Protein AF-A0A6M3U537-F1 (afdb_monomer_lite)

Foldseek 3Di:
DVLVCLLVVLVVFDVAQPCPPQCFPPCNAVVCLTCSSVSNLVSLVVVLVVLLVVLVVLLCCLVPVDDPPADPVNDALLSVLSNVLSVLSNPQSVLVNVLSVVSSCVSPVVDPQPPVVVPHNSVSSVVSSVSNVVSVVSSVVSNVVRVVRVVCCVVVVHDD

InterPro domains:
  IPR000883 Cytochrome c oxidase subunit I [PF00115] (2-158)
  IPR000883 Cytochrome c oxidase subunit I [PR01165] (17-29)
  IPR000883 Cytochrome c oxidase subunit I [PR01165] (48-66)
  IPR000883 Cytochrome c oxidase subunit I [PR01165] (77-96)
  IPR000883 Cytochrome c oxidase subunit I [PR01165] (128-149)
  IPR000883 Cytochrome c oxidase subunit I [PTHR10422] (2-158)
  IPR023616 Cytochrome c oxidase-like, subunit I domain [PS50855] (1-160)
  IPR036927 Cytochrome c oxidase-like, subunit I superfamily [G3DSA:1.20.210.10] (1-160)
  IPR036927 Cytochrome c oxidase-like, subunit I superfamily [SSF81442] (2-159)

Sequence (160 aa):
FFSLFLVYYSFFVGGGAGGSWTFYPPLSVEGQPEMCTDVMILGLHMVGIASILGSINFMVTVQNMRATSVTLDQMSLFVWTTYLTSVLLVLAVPVLAGALLFLLMDRNFNTSFYDSKKGGSPLLYQHLFWFFGHPEVYVIILPAFGIISECVLHLSDKER

Radius of gyration: 19.74 Å; chains: 1; bounding box: 50×24×56 Å

pLDDT: mean 95.31, std 4.28, range [68.62, 98.56]

Secondary structure (DSSP, 8-state):
-HHHHHHHHTTTSTT---STTTT-TTHHHHS--SHHHHHHHHHHHHHHHHHHHHHHHHHHHHHHSS-TT--STTS-HHHHHHHHHHHHHHHHHHHHHHHHHHHHHHHHS---SS-GGGT--HHHHHHHHHHHHHHHHHHHHHHHHHHHHHHHHHHTT---

Structure (mmCIF, N/CA/C/O backbone):
data_AF-A0A6M3U537-F1
#
_entry.id   AF-A0A6M3U537-F1
#
loop_
_atom_site.group_PDB
_atom_site.id
_atom_site.type_symbol
_atom_site.label_atom_id
_atom_site.label_alt_id
_atom_site.label_comp_id
_atom_site.label_asym_id
_atom_site.label_entity_id
_atom_site.label_seq_id
_atom_site.pdbx_PDB_ins_code
_atom_site.Cartn_x
_atom_site.Cartn_y
_atom_site.Cartn_z
_atom_site.occupancy
_atom_site.B_iso_or_equiv
_atom_site.auth_seq_id
_atom_site.auth_comp_id
_atom_site.auth_asym_id
_atom_site.auth_atom_id
_atom_site.pdbx_PDB_model_num
ATOM 1 N N . PHE A 1 1 ? -10.222 10.942 -5.351 1.00 81.25 1 PHE A N 1
ATOM 2 C CA . PHE A 1 1 ? -10.796 11.401 -6.636 1.00 81.25 1 PHE A CA 1
ATOM 3 C C . PHE A 1 1 ? -9.755 11.505 -7.740 1.00 81.25 1 PHE A C 1
ATOM 5 O O . PHE A 1 1 ? -9.925 10.843 -8.750 1.00 81.25 1 PHE A O 1
ATOM 12 N N . PHE A 1 2 ? -8.662 12.253 -7.556 1.00 92.69 2 PHE A N 1
ATOM 13 C CA . PHE A 1 2 ? -7.607 12.339 -8.577 1.00 92.69 2 PHE A CA 1
ATOM 14 C C . PHE A 1 2 ? -6.944 10.984 -8.894 1.00 92.69 2 PHE A C 1
ATOM 16 O O . PHE A 1 2 ? -6.771 10.642 -10.056 1.00 92.69 2 PHE A O 1
ATOM 23 N N . SER A 1 3 ? -6.664 10.167 -7.872 1.00 94.19 3 SER A N 1
ATOM 24 C CA . SER A 1 3 ? -6.151 8.801 -8.053 1.00 94.19 3 SER A CA 1
ATOM 25 C C . SER A 1 3 ? -7.077 7.918 -8.895 1.00 94.19 3 SER A C 1
ATOM 27 O O . SER A 1 3 ? -6.622 7.261 -9.822 1.00 94.19 3 SER A O 1
ATOM 29 N N . LEU A 1 4 ? -8.384 7.952 -8.614 1.00 94.06 4 LEU A N 1
ATOM 30 C CA . LEU A 1 4 ? -9.403 7.235 -9.383 1.00 94.06 4 LEU A CA 1
ATOM 31 C C . LEU A 1 4 ? -9.409 7.671 -10.851 1.00 94.06 4 LEU A C 1
ATOM 33 O O . LEU A 1 4 ? -9.473 6.819 -11.731 1.00 94.06 4 LEU A O 1
ATOM 37 N N . PHE A 1 5 ? -9.314 8.979 -11.109 1.00 95.62 5 PHE A N 1
ATOM 38 C CA . PHE A 1 5 ? -9.208 9.496 -12.470 1.00 95.62 5 PHE A CA 1
ATOM 39 C C . PHE A 1 5 ? -7.979 8.928 -13.184 1.00 95.62 5 PHE A C 1
ATOM 41 O O . PHE A 1 5 ? -8.133 8.409 -14.279 1.00 95.62 5 PHE A O 1
ATOM 48 N N . LEU A 1 6 ? -6.792 8.953 -12.565 1.00 96.06 6 LEU A N 1
ATOM 49 C CA . LEU A 1 6 ? -5.573 8.403 -13.173 1.00 96.06 6 LEU A CA 1
ATOM 50 C C . LEU A 1 6 ? -5.683 6.899 -13.448 1.00 96.06 6 LEU A C 1
ATOM 52 O O . LEU A 1 6 ? -5.413 6.460 -14.563 1.00 96.06 6 LEU A O 1
ATOM 56 N N . VAL A 1 7 ? -6.127 6.115 -12.461 1.00 95.12 7 VAL A N 1
ATOM 57 C CA . VAL A 1 7 ? -6.300 4.662 -12.611 1.00 95.12 7 VAL A CA 1
ATOM 58 C C . VAL A 1 7 ? -7.287 4.353 -13.734 1.00 95.12 7 VAL A C 1
ATOM 60 O O . VAL A 1 7 ? -6.998 3.525 -14.590 1.00 95.12 7 VAL A O 1
ATOM 63 N N . TYR A 1 8 ? -8.424 5.046 -13.786 1.00 94.56 8 TYR A N 1
ATOM 64 C CA . TYR A 1 8 ? -9.417 4.817 -14.832 1.00 94.56 8 TYR A CA 1
ATOM 65 C C . TYR A 1 8 ? -8.928 5.291 -16.205 1.00 94.56 8 TYR A C 1
ATOM 67 O O . TYR A 1 8 ? -9.067 4.580 -17.196 1.00 94.56 8 TYR A O 1
ATOM 75 N N . TYR A 1 9 ? -8.295 6.462 -16.261 1.00 94.81 9 TYR A N 1
ATOM 76 C CA . TYR A 1 9 ? -7.728 7.021 -17.483 1.00 94.81 9 TYR A CA 1
ATOM 77 C C . TYR A 1 9 ? -6.645 6.115 -18.081 1.00 94.81 9 TYR A C 1
ATOM 79 O O . TYR A 1 9 ? -6.552 6.019 -19.301 1.00 94.81 9 TYR A O 1
ATOM 87 N N . SER A 1 10 ? -5.892 5.379 -17.254 1.00 95.12 10 SER A N 1
ATOM 88 C CA . SER A 1 10 ? -4.863 4.438 -17.718 1.00 95.12 10 SER A CA 1
ATOM 89 C C . SER A 1 10 ? -5.381 3.360 -18.683 1.00 95.12 10 SER A C 1
ATOM 91 O O . SER A 1 10 ? -4.619 2.894 -19.526 1.00 95.12 10 SER A O 1
ATOM 93 N N . PHE A 1 11 ? -6.671 3.003 -18.619 1.00 93.19 11 PHE A N 1
ATOM 94 C CA . PHE A 1 11 ? -7.299 2.053 -19.546 1.00 93.19 11 PHE A CA 1
ATOM 95 C C . PHE A 1 11 ? -7.578 2.642 -20.934 1.00 93.19 11 PHE A C 1
ATOM 97 O O . PHE A 1 11 ? -7.776 1.889 -21.882 1.00 93.19 11 PHE A O 1
ATOM 104 N N . PHE A 1 12 ? -7.599 3.970 -21.056 1.00 93.25 12 PHE A N 1
ATOM 105 C CA . PHE A 1 12 ? -7.888 4.691 -22.300 1.00 93.25 12 PHE A CA 1
ATOM 106 C C . PHE A 1 12 ? -6.643 5.343 -22.913 1.00 93.25 12 PHE A C 1
ATOM 108 O O . PHE A 1 12 ? -6.731 5.987 -23.957 1.00 93.25 12 PHE A O 1
ATOM 115 N N . VAL A 1 13 ? -5.484 5.191 -22.270 1.00 93.38 13 VAL A N 1
ATOM 116 C CA . VAL A 1 13 ? -4.183 5.586 -22.814 1.00 93.38 13 VAL A CA 1
ATOM 117 C C . VAL A 1 13 ? -3.553 4.357 -23.460 1.00 93.38 13 VAL A C 1
ATOM 119 O O . VAL A 1 13 ? -3.439 3.324 -22.810 1.00 93.38 13 VAL A O 1
ATOM 122 N N . GLY A 1 14 ? -3.130 4.459 -24.722 1.00 89.25 14 GLY A N 1
ATOM 123 C CA . GLY A 1 14 ? -2.571 3.316 -25.455 1.00 89.25 14 GLY A CA 1
ATOM 124 C C . GLY A 1 14 ? -3.554 2.139 -25.543 1.00 89.25 14 GLY A C 1
ATOM 125 O O . GLY A 1 14 ? -4.753 2.335 -25.726 1.00 89.25 14 GLY A O 1
ATOM 126 N N . GLY A 1 15 ? -3.045 0.922 -25.393 1.00 88.69 15 GLY A N 1
ATOM 127 C CA . GLY A 1 15 ? -3.772 -0.342 -25.309 1.00 88.69 15 GLY A CA 1
ATOM 128 C C . GLY A 1 15 ? -4.225 -0.720 -23.895 1.00 88.69 15 GLY A C 1
ATOM 129 O O . GLY A 1 15 ? -4.739 -1.822 -23.709 1.00 88.69 15 GLY A O 1
ATOM 130 N N . GLY A 1 16 ? -4.061 0.171 -22.909 1.00 89.06 16 GLY A N 1
ATOM 131 C CA . GLY A 1 16 ? -4.424 -0.075 -21.511 1.00 89.06 16 GLY A CA 1
ATOM 132 C C . GLY A 1 16 ? -3.399 -0.919 -20.743 1.00 89.06 16 GLY A C 1
ATOM 133 O O . GLY A 1 16 ? -2.607 -1.658 -21.320 1.00 89.06 16 GLY A O 1
ATOM 134 N N . ALA A 1 17 ? -3.375 -0.787 -19.414 1.00 88.75 17 ALA A N 1
ATOM 135 C CA . ALA A 1 17 ? -2.379 -1.458 -18.577 1.00 88.75 17 ALA A CA 1
ATOM 136 C C . ALA A 1 17 ? -2.626 -2.982 -18.503 1.00 88.75 17 ALA A C 1
ATOM 138 O O . ALA A 1 17 ? -3.539 -3.440 -17.814 1.00 88.75 17 ALA A O 1
ATOM 139 N N . GLY A 1 18 ? -1.799 -3.775 -19.197 1.00 82.56 18 GLY A N 1
ATOM 140 C CA . GLY A 1 18 ? -1.961 -5.235 -19.335 1.00 82.56 18 GLY A CA 1
ATOM 141 C C . GLY A 1 18 ? -1.155 -6.120 -18.367 1.00 82.56 18 GLY A C 1
ATOM 142 O O . GLY A 1 18 ? -1.104 -7.334 -18.552 1.00 82.56 18 GLY A O 1
ATOM 143 N N . GLY A 1 19 ? -0.506 -5.555 -17.344 1.00 81.38 19 GLY A N 1
ATOM 144 C CA . GLY A 1 19 ? 0.440 -6.257 -16.453 1.00 81.38 19 GLY A CA 1
ATOM 145 C C . GLY A 1 19 ? -0.167 -7.113 -15.329 1.00 81.38 19 GLY A C 1
ATOM 146 O O . GLY A 1 19 ? 0.547 -7.457 -14.385 1.00 81.38 19 GLY A O 1
ATOM 147 N N . SER A 1 20 ? -1.465 -7.444 -15.395 1.00 89.12 20 SER A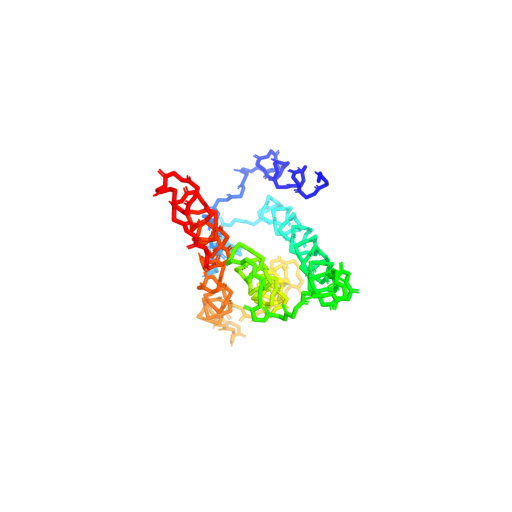 N 1
ATOM 148 C CA . SER A 1 20 ? -2.253 -7.919 -14.240 1.00 89.12 20 SER A CA 1
ATOM 149 C C . SER A 1 20 ? -2.197 -6.921 -13.066 1.00 89.12 20 SER A C 1
ATOM 151 O O . SER A 1 20 ? -1.716 -5.801 -13.210 1.00 89.12 20 SER A O 1
ATOM 153 N N . TRP A 1 21 ? -2.705 -7.299 -11.894 1.00 93.62 21 TRP A N 1
ATOM 154 C CA . TRP A 1 21 ? -2.668 -6.442 -10.703 1.00 93.62 21 TRP A CA 1
ATOM 155 C C . TRP A 1 21 ? -1.273 -6.354 -10.057 1.00 93.62 21 TRP A C 1
ATOM 157 O O . TRP A 1 21 ? -1.033 -5.462 -9.248 1.00 93.62 21 TRP A O 1
ATOM 167 N N . THR A 1 22 ? -0.356 -7.271 -10.396 1.00 95.69 22 THR A N 1
ATOM 168 C CA . THR A 1 22 ? 0.978 -7.341 -9.782 1.00 95.69 22 THR A CA 1
ATOM 169 C C . THR A 1 22 ? 2.056 -6.583 -10.539 1.00 95.69 22 THR A C 1
ATOM 171 O O . THR A 1 22 ? 3.054 -6.243 -9.921 1.00 95.69 22 THR A O 1
ATOM 174 N N . PHE A 1 23 ? 1.905 -6.318 -11.840 1.00 95.50 23 PHE A N 1
ATOM 175 C CA . PHE A 1 23 ? 2.906 -5.631 -12.670 1.00 95.50 23 PHE A CA 1
ATOM 176 C C . PHE A 1 23 ? 4.309 -6.268 -12.648 1.00 95.50 23 PHE A C 1
ATOM 178 O O . PHE A 1 23 ? 5.324 -5.585 -12.515 1.00 95.50 23 PHE A O 1
ATOM 185 N N . TYR A 1 24 ? 4.403 -7.592 -12.814 1.00 96.38 24 TYR A N 1
ATOM 186 C CA . TYR A 1 24 ? 5.711 -8.255 -12.824 1.00 96.38 24 TYR A CA 1
ATOM 187 C C . TYR A 1 24 ? 6.607 -7.797 -13.999 1.00 96.38 24 TYR A C 1
ATOM 189 O O . TYR A 1 24 ? 6.155 -7.800 -15.153 1.00 96.38 24 TYR A O 1
ATOM 197 N N . PRO A 1 25 ? 7.887 -7.450 -13.757 1.00 94.94 25 PRO A N 1
ATOM 198 C CA . PRO A 1 25 ? 8.915 -7.405 -14.795 1.00 94.94 25 PRO A CA 1
ATOM 199 C C . PRO A 1 25 ? 9.337 -8.836 -15.207 1.00 94.94 25 PRO A C 1
ATOM 201 O O . PRO A 1 25 ? 9.235 -9.761 -14.399 1.00 94.94 25 PRO A O 1
ATOM 204 N N . PRO A 1 26 ? 9.803 -9.056 -16.453 1.00 93.69 26 PRO A N 1
ATOM 205 C CA . PRO A 1 26 ? 10.053 -8.050 -17.488 1.00 93.69 26 PRO A CA 1
ATOM 206 C C . PRO A 1 26 ? 8.798 -7.623 -18.264 1.00 93.69 26 PRO A C 1
ATOM 208 O O . PRO A 1 26 ? 8.858 -6.638 -18.991 1.00 93.69 26 PRO A O 1
ATOM 211 N N . LEU A 1 27 ? 7.654 -8.306 -18.102 1.00 94.25 27 LEU A N 1
ATOM 212 C CA . LEU A 1 27 ? 6.428 -8.019 -18.866 1.00 94.25 27 LEU A CA 1
ATOM 213 C C . LEU A 1 27 ? 5.984 -6.558 -18.721 1.00 94.25 27 LEU A C 1
ATOM 215 O O . LEU A 1 27 ? 5.643 -5.914 -19.707 1.00 94.25 27 LEU A O 1
ATOM 219 N N . SER A 1 28 ? 6.052 -6.020 -17.506 1.00 93.44 28 SER A N 1
ATOM 220 C CA . SER A 1 28 ? 5.647 -4.638 -17.215 1.00 93.44 28 SER A CA 1
ATOM 221 C C . SER A 1 28 ? 6.690 -3.592 -17.616 1.00 93.44 28 SER A C 1
ATOM 223 O O . SER A 1 28 ? 6.456 -2.408 -17.407 1.00 93.44 28 SER A O 1
ATOM 225 N N . VAL A 1 29 ? 7.827 -4.001 -18.190 1.00 91.94 29 VAL A N 1
ATOM 226 C CA . VAL A 1 29 ? 8.851 -3.108 -18.759 1.00 91.94 29 VAL A CA 1
ATOM 227 C C . VAL A 1 29 ? 8.892 -3.269 -20.278 1.00 91.94 29 VAL A C 1
ATOM 229 O O . VAL A 1 29 ? 8.562 -2.338 -21.002 1.00 91.94 29 VAL A O 1
ATOM 232 N N . GLU A 1 30 ? 9.234 -4.463 -20.765 1.00 90.50 30 GLU A N 1
ATOM 233 C CA . GLU A 1 30 ? 9.427 -4.739 -22.196 1.00 90.50 30 GLU A CA 1
ATOM 234 C C . GLU A 1 30 ? 8.108 -5.085 -22.915 1.00 90.50 30 GLU A C 1
ATOM 236 O O . GLU A 1 30 ? 7.941 -4.776 -24.091 1.00 90.50 30 GLU A O 1
ATOM 241 N N . GLY A 1 31 ? 7.158 -5.724 -22.226 1.00 88.88 31 GLY A N 1
ATOM 242 C CA . GLY A 1 31 ? 5.916 -6.222 -22.835 1.00 88.88 31 GLY A CA 1
ATOM 243 C C . GLY A 1 31 ? 4.749 -5.232 -22.854 1.00 88.88 31 GLY A C 1
ATOM 244 O O . GLY A 1 31 ? 3.724 -5.513 -23.470 1.00 88.88 31 GLY A O 1
ATOM 245 N N . GLN A 1 32 ? 4.886 -4.091 -22.177 1.00 88.50 32 GLN A N 1
ATOM 246 C CA . GLN A 1 32 ? 3.872 -3.036 -22.079 1.00 88.50 32 GLN A CA 1
ATOM 247 C C . GLN A 1 32 ? 4.542 -1.649 -22.168 1.00 88.50 32 GLN A C 1
ATOM 249 O O . GLN A 1 32 ? 4.478 -0.883 -21.208 1.00 88.50 32 GLN A O 1
ATOM 254 N N . PRO A 1 33 ? 5.232 -1.302 -23.271 1.00 85.81 33 PRO A N 1
ATOM 255 C CA . PRO A 1 33 ? 6.072 -0.097 -23.345 1.00 85.81 33 PRO A CA 1
ATOM 256 C C . PRO A 1 33 ? 5.279 1.220 -23.352 1.00 85.81 33 PRO A C 1
ATOM 258 O O . PRO A 1 33 ? 5.852 2.297 -23.240 1.00 85.81 33 PRO A O 1
ATOM 261 N N . GLU A 1 34 ? 3.962 1.154 -23.511 1.00 92.00 34 GLU A N 1
ATOM 262 C CA . GLU A 1 34 ? 3.103 2.325 -23.622 1.00 92.00 34 GLU A CA 1
ATOM 263 C C . GLU A 1 34 ? 2.865 3.013 -22.271 1.00 92.00 34 GLU A C 1
ATOM 265 O O . GLU A 1 34 ? 2.933 2.390 -21.209 1.00 92.00 34 GLU A O 1
ATOM 270 N N . MET A 1 35 ? 2.483 4.295 -22.325 1.00 94.81 35 MET A N 1
ATOM 271 C CA . MET A 1 35 ? 2.233 5.134 -21.143 1.00 94.81 35 MET A CA 1
ATOM 272 C C . MET A 1 35 ? 1.086 4.652 -20.244 1.00 94.81 35 MET A C 1
ATOM 274 O O . MET A 1 35 ? 0.931 5.159 -19.134 1.00 94.81 35 MET A O 1
ATOM 278 N N . CYS A 1 36 ? 0.275 3.685 -20.682 1.00 95.25 36 CYS A N 1
ATOM 279 C CA . CYS A 1 36 ? -0.825 3.130 -19.894 1.00 95.25 36 CYS A CA 1
ATOM 280 C C . CYS A 1 36 ? -0.361 2.650 -18.510 1.00 95.25 36 CYS A C 1
ATOM 282 O O . CYS A 1 36 ? -0.960 2.987 -17.488 1.00 95.25 36 CYS A O 1
ATOM 284 N N . THR A 1 37 ? 0.760 1.928 -18.465 1.00 95.62 37 THR A N 1
ATOM 285 C CA . THR A 1 37 ? 1.320 1.380 -17.226 1.00 95.62 37 THR A CA 1
ATOM 286 C C . THR A 1 37 ? 1.910 2.489 -16.355 1.00 95.62 37 THR A C 1
ATOM 288 O O . THR A 1 37 ? 1.746 2.458 -15.138 1.00 95.62 37 THR A O 1
ATOM 291 N N . ASP A 1 38 ? 2.510 3.520 -16.955 1.00 96.50 38 ASP A N 1
ATOM 292 C CA . ASP A 1 38 ? 3.050 4.669 -16.217 1.00 96.50 38 ASP A CA 1
ATOM 293 C C . ASP A 1 38 ? 1.933 5.472 -15.535 1.00 96.50 38 ASP A C 1
ATOM 295 O O . ASP A 1 38 ? 2.022 5.791 -14.349 1.00 96.50 38 ASP A O 1
ATOM 299 N N . VAL A 1 39 ? 0.832 5.733 -16.250 1.00 96.62 39 VAL A N 1
ATOM 300 C CA . VAL A 1 39 ? -0.350 6.420 -15.702 1.00 96.62 39 VAL A CA 1
ATOM 301 C C . VAL A 1 39 ? -0.986 5.604 -14.571 1.00 96.62 39 VAL A C 1
ATOM 303 O O . VAL A 1 39 ? -1.340 6.170 -13.534 1.00 96.62 39 VAL A O 1
ATOM 306 N N . MET A 1 40 ? -1.087 4.280 -14.733 1.00 96.81 40 MET A N 1
ATOM 307 C CA . MET A 1 40 ? -1.572 3.375 -13.686 1.00 96.81 40 MET A CA 1
ATOM 308 C C . MET A 1 40 ? -0.685 3.443 -12.434 1.00 96.81 40 MET A C 1
ATOM 310 O O . MET A 1 40 ? -1.194 3.642 -11.330 1.00 96.81 40 MET A O 1
ATOM 314 N N . ILE A 1 41 ? 0.638 3.349 -12.601 1.00 97.06 41 ILE A N 1
ATOM 315 C CA . ILE A 1 41 ? 1.611 3.435 -11.504 1.00 97.06 41 ILE A CA 1
ATOM 316 C C . ILE A 1 41 ? 1.492 4.773 -10.767 1.00 97.06 41 ILE A C 1
ATOM 318 O O . ILE A 1 41 ? 1.460 4.789 -9.534 1.00 97.06 41 ILE A O 1
ATOM 322 N N . LEU A 1 42 ? 1.386 5.895 -11.483 1.00 97.00 42 LEU A N 1
ATOM 323 C CA . LEU A 1 42 ? 1.183 7.209 -10.864 1.00 97.00 42 LEU A CA 1
ATOM 324 C C . LEU A 1 42 ? -0.148 7.272 -10.102 1.00 97.00 42 LEU A C 1
ATOM 326 O O . LEU A 1 42 ? -0.198 7.792 -8.988 1.00 97.00 42 LEU A O 1
ATOM 330 N N . GLY A 1 43 ? -1.214 6.686 -10.652 1.00 97.50 43 GLY A N 1
ATOM 331 C CA . GLY A 1 43 ? -2.494 6.538 -9.962 1.00 97.50 43 GLY A CA 1
ATOM 332 C C . GLY A 1 43 ? -2.368 5.775 -8.641 1.00 97.50 43 GLY A C 1
ATOM 333 O O . GLY A 1 43 ? -2.860 6.250 -7.614 1.00 97.50 43 GLY A O 1
ATOM 334 N N . LEU A 1 44 ? -1.654 4.645 -8.643 1.00 97.00 44 LEU A N 1
ATOM 335 C CA . LEU A 1 44 ? -1.392 3.835 -7.448 1.00 97.00 44 LEU A CA 1
ATOM 336 C C . LEU A 1 44 ? -0.548 4.577 -6.404 1.00 97.00 44 LEU A C 1
ATOM 338 O O . LEU A 1 44 ? -0.852 4.487 -5.216 1.00 97.00 44 LEU A O 1
ATOM 342 N N . HIS A 1 45 ? 0.437 5.382 -6.816 1.00 98.00 45 HIS A N 1
ATOM 343 C CA . HIS A 1 45 ? 1.163 6.260 -5.889 1.00 98.00 45 HIS A CA 1
ATOM 344 C C . HIS A 1 45 ? 0.220 7.259 -5.211 1.00 98.00 45 HIS A C 1
ATOM 346 O O . HIS A 1 45 ? 0.282 7.443 -3.994 1.00 98.00 45 HIS A O 1
ATOM 352 N N . MET A 1 46 ? -0.700 7.864 -5.969 1.00 97.81 46 MET A N 1
ATOM 353 C CA . MET A 1 46 ? -1.688 8.787 -5.404 1.00 97.81 46 MET A CA 1
ATOM 354 C C . MET A 1 46 ? -2.661 8.087 -4.442 1.00 97.81 46 MET A C 1
ATOM 356 O O . MET A 1 46 ? -3.054 8.693 -3.443 1.00 97.81 46 MET A O 1
ATOM 360 N N . VAL A 1 47 ? -3.037 6.826 -4.702 1.00 96.81 47 VAL A N 1
ATOM 361 C CA . VAL A 1 47 ? -3.791 6.002 -3.735 1.00 96.81 47 VAL A CA 1
ATOM 362 C C . VAL A 1 47 ? -2.958 5.769 -2.474 1.00 96.81 47 VAL A C 1
ATOM 364 O O . VAL A 1 47 ? -3.444 6.027 -1.377 1.00 96.81 47 VAL A O 1
ATOM 367 N N . GLY A 1 48 ? -1.698 5.355 -2.621 1.00 97.06 48 GLY A N 1
ATOM 368 C CA . GLY A 1 48 ? -0.810 5.063 -1.497 1.00 97.06 48 GLY A CA 1
ATOM 369 C C . GLY A 1 48 ? -0.592 6.265 -0.574 1.00 97.06 48 GLY A C 1
ATOM 370 O O . GLY A 1 48 ? -0.716 6.136 0.644 1.00 97.06 48 GLY A O 1
ATOM 371 N N . ILE A 1 49 ? -0.358 7.455 -1.138 1.00 97.75 49 ILE A N 1
ATOM 372 C CA . ILE A 1 49 ? -0.222 8.698 -0.360 1.00 97.75 49 ILE A CA 1
ATOM 373 C C . ILE A 1 49 ? -1.497 8.973 0.449 1.00 97.75 49 ILE A C 1
ATOM 375 O O . ILE A 1 49 ? -1.419 9.270 1.641 1.00 97.75 49 ILE A O 1
ATOM 379 N N . ALA A 1 50 ? -2.673 8.844 -0.172 1.00 97.25 50 ALA A N 1
ATOM 380 C CA . ALA A 1 50 ? -3.943 9.049 0.518 1.00 97.25 50 ALA A CA 1
ATOM 381 C C . ALA A 1 50 ? -4.147 8.037 1.662 1.00 97.25 50 ALA A C 1
ATOM 383 O O . ALA A 1 50 ? -4.560 8.434 2.753 1.00 97.25 50 ALA A O 1
ATOM 384 N N . SER A 1 51 ? -3.807 6.763 1.446 1.00 97.06 51 SER A N 1
ATOM 385 C CA . SER A 1 51 ? -3.894 5.711 2.466 1.00 97.06 51 SER A CA 1
ATOM 386 C C . SER A 1 51 ? -2.959 5.962 3.650 1.00 97.06 51 SER A C 1
ATOM 388 O O . SER A 1 51 ? -3.377 5.791 4.795 1.00 97.06 51 SER A O 1
ATOM 390 N N . ILE A 1 52 ? -1.726 6.425 3.411 1.00 98.19 52 ILE A N 1
ATOM 391 C CA . ILE A 1 52 ? -0.783 6.782 4.486 1.00 98.19 52 ILE A CA 1
ATOM 392 C C . ILE A 1 52 ? -1.325 7.961 5.304 1.00 98.19 52 ILE A C 1
ATOM 394 O O . ILE A 1 52 ? -1.365 7.883 6.532 1.00 98.19 52 ILE A O 1
ATOM 398 N N . LEU A 1 53 ? -1.790 9.030 4.647 1.00 98.31 53 LEU A N 1
ATOM 399 C CA . LEU A 1 53 ? -2.353 10.197 5.338 1.00 98.31 53 LEU A CA 1
ATOM 400 C C . LEU A 1 53 ? -3.597 9.829 6.159 1.00 98.31 53 LEU A C 1
ATOM 402 O O . LEU A 1 53 ? -3.724 10.251 7.310 1.00 98.31 53 LEU A O 1
ATOM 406 N N . GLY A 1 54 ? -4.487 9.007 5.598 1.00 98.12 54 GLY A N 1
ATOM 407 C CA . GLY A 1 54 ? -5.654 8.488 6.311 1.00 98.12 54 GLY A CA 1
ATOM 408 C C . GLY A 1 54 ? -5.268 7.630 7.516 1.00 98.12 54 GLY A C 1
ATOM 409 O O . GLY A 1 54 ? -5.841 7.787 8.591 1.00 98.12 54 GLY A O 1
ATOM 410 N N . SER A 1 55 ? -4.250 6.783 7.369 1.00 98.38 55 SER A N 1
ATOM 411 C CA . SER A 1 55 ? -3.758 5.917 8.445 1.00 98.38 55 SER A CA 1
ATOM 412 C C . SER A 1 55 ? -3.162 6.715 9.598 1.00 98.38 55 SER A C 1
ATOM 414 O O . SER A 1 55 ? -3.508 6.480 10.753 1.00 98.38 55 SER A O 1
ATOM 416 N N . ILE A 1 56 ? -2.326 7.714 9.301 1.00 98.56 56 ILE A N 1
ATOM 417 C CA . ILE A 1 56 ? -1.777 8.616 10.323 1.00 98.56 56 ILE A CA 1
ATOM 418 C C . ILE A 1 56 ? -2.915 9.348 11.045 1.00 98.56 56 ILE A C 1
ATOM 420 O O . ILE A 1 56 ? -2.906 9.430 12.273 1.00 98.56 56 ILE A O 1
ATOM 424 N N . ASN A 1 57 ? -3.925 9.825 10.309 1.00 98.50 57 ASN A N 1
ATOM 425 C CA . ASN A 1 57 ? -5.092 10.470 10.906 1.00 98.50 57 ASN A CA 1
ATOM 426 C C . ASN A 1 57 ? -5.845 9.526 11.859 1.00 98.50 57 ASN A C 1
ATOM 428 O O . ASN A 1 57 ? -6.124 9.903 12.997 1.00 98.50 57 ASN A O 1
ATOM 432 N N . PHE A 1 58 ? -6.120 8.284 11.451 1.00 98.19 58 PHE A N 1
ATOM 433 C CA . PHE A 1 58 ? -6.771 7.304 12.325 1.00 98.19 58 PHE A CA 1
ATOM 434 C C . PHE A 1 58 ? -5.921 6.961 13.548 1.00 98.19 58 PHE A C 1
ATOM 436 O O . PHE A 1 58 ? -6.457 6.916 14.653 1.00 98.19 58 PHE A O 1
ATOM 443 N N . MET A 1 59 ? -4.606 6.785 13.391 1.00 97.88 59 MET A N 1
AT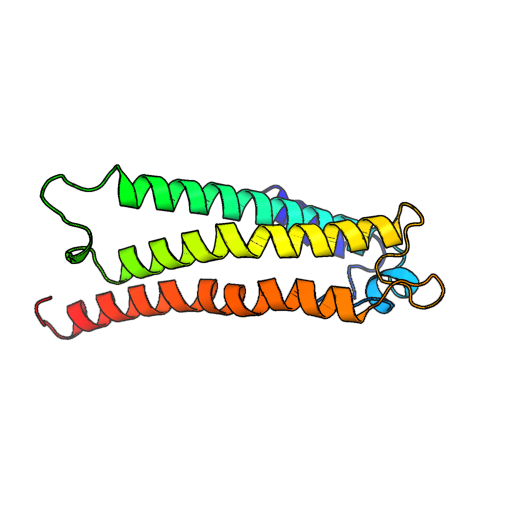OM 444 C CA . MET A 1 59 ? -3.701 6.533 14.517 1.00 97.88 59 MET A CA 1
ATOM 445 C C . MET A 1 59 ? -3.750 7.668 15.542 1.00 97.88 59 MET A C 1
ATOM 447 O O . MET A 1 59 ? -3.964 7.413 16.727 1.00 97.88 59 MET A O 1
ATOM 451 N N . VAL A 1 60 ? -3.611 8.917 15.089 1.00 98.12 60 VAL A N 1
ATOM 452 C CA . VAL A 1 60 ? -3.660 10.103 15.957 1.00 98.12 60 VAL A CA 1
ATOM 453 C C . VAL A 1 60 ? -5.040 10.259 16.596 1.00 98.12 60 VAL A C 1
ATOM 455 O O . VAL A 1 60 ? -5.128 10.521 17.794 1.00 98.12 60 VAL A O 1
ATOM 458 N N . THR A 1 61 ? -6.116 10.045 15.838 1.00 97.81 61 THR A N 1
ATOM 459 C CA . THR A 1 61 ? -7.497 10.124 16.341 1.00 97.81 61 THR A CA 1
ATOM 460 C C . THR A 1 61 ? -7.729 9.099 17.447 1.00 97.81 61 THR A C 1
ATOM 462 O O . THR A 1 61 ? -8.156 9.452 18.547 1.00 97.81 61 THR A O 1
ATOM 465 N N . VAL A 1 62 ? -7.381 7.833 17.195 1.00 96.56 62 VAL A N 1
ATOM 466 C CA . VAL A 1 62 ? -7.534 6.756 18.178 1.00 96.56 62 VAL A CA 1
ATOM 467 C C . VAL A 1 62 ? -6.654 6.995 19.393 1.00 96.56 62 VAL A C 1
ATOM 469 O O . VAL A 1 62 ? -7.069 6.626 20.478 1.00 96.56 62 VAL A O 1
ATOM 472 N N . GLN A 1 63 ? -5.471 7.599 19.270 1.00 94.56 63 GLN A N 1
ATOM 473 C CA . GLN A 1 63 ? -4.587 7.843 20.412 1.00 94.56 63 GLN A CA 1
ATOM 474 C C . GLN A 1 63 ? -4.996 9.050 21.263 1.00 94.56 63 GLN A C 1
ATOM 476 O O . GLN A 1 63 ? -5.005 8.942 22.490 1.00 94.56 63 GLN A O 1
ATOM 481 N N . ASN A 1 64 ? -5.343 10.165 20.618 1.00 96.12 64 ASN A N 1
ATOM 482 C CA . ASN A 1 64 ? -5.421 11.479 21.262 1.00 96.12 64 ASN A CA 1
ATOM 483 C C . ASN A 1 64 ? -6.845 12.029 21.394 1.00 96.12 64 ASN A C 1
ATOM 485 O O . ASN A 1 64 ? -7.060 12.950 22.175 1.00 96.12 64 ASN A O 1
ATOM 489 N N . MET A 1 65 ? -7.815 11.494 20.647 1.00 96.44 65 MET A N 1
ATOM 490 C CA . MET A 1 65 ? -9.196 12.000 20.625 1.00 96.44 65 MET A CA 1
ATOM 491 C C . MET A 1 65 ? -10.199 11.026 21.259 1.00 96.44 65 MET A C 1
ATOM 493 O O . MET A 1 65 ? -11.398 11.106 20.993 1.00 96.44 65 MET A O 1
ATOM 497 N N . ARG A 1 66 ? -9.734 10.099 22.109 1.00 94.38 66 ARG A N 1
ATOM 498 C CA . ARG A 1 66 ? -10.630 9.253 22.916 1.00 94.38 66 ARG A CA 1
ATOM 499 C C . ARG A 1 66 ? -11.259 10.060 24.043 1.00 94.38 66 ARG A C 1
ATOM 501 O O . ARG A 1 66 ? -10.658 10.998 24.562 1.00 94.38 66 ARG A O 1
ATOM 508 N N . ALA A 1 67 ? -12.446 9.637 24.470 1.00 92.81 67 ALA A N 1
ATOM 509 C CA . ALA A 1 67 ? -13.017 10.114 25.720 1.00 92.81 67 ALA A CA 1
ATOM 510 C C . ALA A 1 67 ? -12.070 9.780 26.884 1.00 92.81 67 ALA A C 1
ATOM 512 O O . ALA A 1 67 ? -11.550 8.668 26.961 1.00 92.81 67 ALA A O 1
ATOM 513 N N . THR A 1 68 ? -11.877 10.725 27.805 1.00 88.62 68 THR A N 1
ATOM 514 C CA . THR A 1 68 ? -10.924 10.604 28.924 1.00 88.62 68 THR A CA 1
ATOM 515 C C . THR A 1 68 ? -11.176 9.378 29.806 1.00 88.62 68 THR A C 1
ATOM 517 O O . THR A 1 68 ? -10.248 8.858 30.415 1.00 88.62 68 THR A O 1
ATOM 520 N N . SER A 1 69 ? -12.422 8.903 29.873 1.00 92.62 69 SER A N 1
ATOM 521 C CA . SER A 1 69 ? -12.817 7.729 30.654 1.00 92.62 69 SER A CA 1
ATOM 522 C C . SER A 1 69 ? -12.532 6.389 29.972 1.00 92.62 69 SER A C 1
ATOM 524 O O . SER A 1 69 ? -12.724 5.363 30.613 1.00 92.62 69 SER A O 1
ATOM 526 N N . VAL A 1 70 ? -12.134 6.378 28.694 1.00 93.31 70 VAL A N 1
ATOM 527 C CA . VAL A 1 70 ? -11.931 5.153 27.907 1.00 93.31 70 VAL A CA 1
ATOM 528 C C . VAL A 1 70 ? -10.439 4.875 27.756 1.00 93.31 70 VAL A C 1
ATOM 530 O O . VAL A 1 70 ? -9.711 5.590 27.051 1.00 93.31 70 VAL A O 1
ATOM 533 N N . THR A 1 71 ? -9.979 3.807 28.399 1.00 93.56 71 THR A N 1
ATOM 534 C CA . THR A 1 71 ? -8.617 3.293 28.223 1.00 93.56 71 THR A CA 1
ATOM 535 C C . THR A 1 71 ? -8.492 2.505 26.912 1.00 93.56 71 THR A C 1
ATOM 537 O O . THR A 1 71 ? -9.480 2.198 26.246 1.00 93.56 71 THR A O 1
ATOM 540 N N . LEU A 1 72 ? -7.261 2.208 26.483 1.00 91.38 72 LEU A N 1
ATOM 541 C CA . LEU A 1 72 ? -7.020 1.495 25.220 1.00 91.38 72 LEU A CA 1
ATOM 542 C C . LEU A 1 72 ? -7.639 0.090 25.222 1.00 91.38 72 LEU A C 1
ATOM 544 O O . LEU A 1 72 ? -8.264 -0.315 24.248 1.00 91.38 72 LEU A O 1
ATOM 548 N N . ASP A 1 73 ? -7.497 -0.642 26.319 1.00 92.56 73 ASP A N 1
ATOM 549 C CA . ASP A 1 73 ? -8.049 -1.984 26.517 1.00 92.56 73 ASP A CA 1
ATOM 550 C C . ASP A 1 73 ? -9.586 -2.017 26.517 1.00 92.56 73 ASP A C 1
ATOM 552 O O . ASP A 1 73 ? -10.171 -3.041 26.183 1.00 92.56 73 ASP A O 1
ATOM 556 N N . GLN A 1 74 ? -10.240 -0.887 26.795 1.00 92.69 74 GLN A N 1
ATOM 557 C CA . GLN A 1 74 ? -11.700 -0.753 26.779 1.00 92.69 74 GLN A CA 1
ATOM 558 C C . GLN A 1 74 ? -12.273 -0.404 25.397 1.00 92.69 74 GLN A C 1
ATOM 560 O O . GLN A 1 74 ? -13.491 -0.296 25.237 1.00 92.69 74 GLN A O 1
ATOM 565 N N . MET A 1 75 ? -11.426 -0.185 24.387 1.00 94.50 75 MET A N 1
ATOM 566 C CA . MET A 1 75 ? -11.897 0.141 23.042 1.00 94.50 75 MET A CA 1
ATOM 567 C C . MET A 1 75 ? -12.572 -1.050 22.365 1.00 94.50 75 MET A C 1
ATOM 569 O O . MET A 1 75 ? -12.244 -2.212 22.597 1.00 94.50 75 MET A O 1
ATOM 573 N N . SER A 1 76 ? -13.485 -0.739 21.446 1.00 94.69 76 SER A N 1
ATOM 574 C CA . SER A 1 76 ? -14.149 -1.751 20.642 1.00 94.69 76 SER A CA 1
ATOM 575 C C . SER A 1 76 ? -13.179 -2.528 19.754 1.00 94.69 76 SER A C 1
ATOM 577 O O . SER A 1 76 ? -12.143 -1.999 19.338 1.00 94.69 76 SER A O 1
ATOM 579 N N . LEU A 1 77 ? -13.525 -3.775 19.409 1.00 95.62 77 LEU A N 1
ATOM 580 C CA . LEU A 1 77 ? -12.691 -4.564 18.498 1.00 95.62 77 LEU A CA 1
ATOM 581 C C . LEU A 1 77 ? -12.640 -3.905 17.115 1.00 95.62 77 LEU A C 1
ATOM 583 O O . LEU A 1 77 ? -11.606 -3.935 16.447 1.00 95.62 77 LEU A O 1
ATOM 587 N N . PHE A 1 78 ? -13.716 -3.229 16.706 1.00 97.12 78 PHE A N 1
ATOM 588 C CA . PHE A 1 78 ? -13.709 -2.401 15.503 1.00 97.12 78 PHE A CA 1
ATOM 589 C C . PHE A 1 78 ? -12.665 -1.271 15.541 1.00 97.12 78 PHE A C 1
ATOM 591 O O . PHE A 1 78 ? -11.916 -1.086 14.579 1.00 97.12 78 PHE A O 1
ATOM 598 N N . VAL A 1 79 ? -12.551 -0.540 16.654 1.00 97.31 79 VAL A N 1
ATOM 599 C CA . VAL A 1 79 ? -11.541 0.524 16.786 1.00 97.31 79 VAL A CA 1
ATOM 600 C C . VAL A 1 79 ? -10.129 -0.067 16.828 1.00 97.31 79 VAL A C 1
ATOM 602 O O . VAL A 1 79 ? -9.236 0.443 16.150 1.00 97.31 79 VAL A O 1
ATOM 605 N N . TRP A 1 80 ? -9.927 -1.179 17.540 1.00 97.56 80 TRP A N 1
ATOM 606 C CA . TRP A 1 80 ? -8.638 -1.880 17.587 1.00 97.56 80 TRP A CA 1
ATOM 607 C C . TRP A 1 80 ? -8.172 -2.377 16.219 1.00 97.56 80 TRP A C 1
ATOM 609 O O . TRP A 1 80 ? -7.024 -2.153 15.831 1.00 97.56 80 TRP A O 1
ATOM 619 N N . THR A 1 81 ? -9.058 -3.025 15.467 1.00 97.88 81 THR A N 1
ATOM 620 C CA . THR A 1 81 ? -8.745 -3.531 14.124 1.00 97.88 81 THR A CA 1
ATOM 621 C C . THR A 1 81 ? -8.481 -2.395 13.138 1.00 97.88 81 THR A C 1
ATOM 623 O O . THR A 1 81 ? -7.551 -2.496 12.336 1.00 97.88 81 THR A O 1
ATOM 626 N N . THR A 1 82 ? -9.200 -1.273 13.244 1.00 98.06 82 THR A N 1
ATOM 627 C CA . THR A 1 82 ? -8.938 -0.057 12.450 1.00 98.06 82 THR A CA 1
ATOM 628 C C . THR A 1 82 ? -7.575 0.560 12.789 1.00 98.06 82 THR A C 1
ATOM 630 O O . THR A 1 82 ? -6.823 0.961 11.895 1.00 98.06 82 THR A O 1
ATOM 633 N N . TYR A 1 83 ? -7.209 0.592 14.072 1.00 97.94 83 TYR A N 1
ATOM 634 C CA . TYR A 1 83 ? -5.900 1.068 14.516 1.00 97.94 83 TYR A CA 1
ATOM 635 C C . TYR A 1 83 ? -4.759 0.171 14.007 1.00 97.94 83 TYR A C 1
ATOM 637 O O . TYR A 1 83 ? -3.788 0.679 13.447 1.00 97.94 83 TYR A O 1
ATOM 645 N N . LEU A 1 84 ? -4.898 -1.158 14.108 1.00 98.06 84 LEU A N 1
ATOM 646 C CA . LEU A 1 84 ? -3.908 -2.107 13.581 1.00 98.06 84 LEU A CA 1
ATOM 647 C C . LEU A 1 84 ? -3.765 -1.996 12.055 1.00 98.06 84 LEU A C 1
ATOM 649 O O . LEU A 1 84 ? -2.650 -1.982 11.539 1.00 98.06 84 LEU A O 1
ATOM 653 N N . THR A 1 85 ? -4.883 -1.842 11.346 1.00 98.25 85 THR A N 1
ATOM 654 C CA . THR A 1 85 ? -4.911 -1.598 9.895 1.00 98.25 85 THR A CA 1
ATOM 655 C C . THR A 1 85 ? -4.109 -0.350 9.524 1.00 98.25 85 THR A C 1
ATOM 657 O O . THR A 1 85 ? -3.313 -0.374 8.588 1.00 98.25 85 THR A O 1
ATOM 660 N N . SER A 1 86 ? -4.256 0.723 10.304 1.00 98.38 86 SER A N 1
ATOM 661 C CA . SER A 1 86 ? -3.522 1.973 10.087 1.00 98.38 86 SER A CA 1
ATOM 662 C C . SER A 1 86 ? -2.011 1.798 10.286 1.00 98.38 86 SER A C 1
ATOM 664 O O . SER A 1 86 ? -1.218 2.301 9.490 1.00 98.38 86 SER A O 1
ATOM 666 N N . VAL A 1 87 ? -1.595 1.032 11.301 1.00 98.44 87 VAL A N 1
ATOM 667 C CA . VAL A 1 87 ? -0.175 0.704 11.523 1.00 98.44 87 VAL A CA 1
ATOM 668 C C . VAL A 1 87 ? 0.397 -0.090 10.345 1.00 98.44 87 VAL A C 1
ATOM 670 O O . VAL A 1 87 ? 1.476 0.241 9.852 1.00 98.44 87 VAL A O 1
ATOM 673 N N . LEU A 1 88 ? -0.327 -1.107 9.863 1.00 98.31 88 LEU A N 1
ATOM 674 C CA . LEU A 1 88 ? 0.107 -1.916 8.721 1.00 98.31 88 LEU A CA 1
ATOM 675 C C . LEU A 1 88 ? 0.275 -1.070 7.455 1.00 98.31 88 LEU A C 1
ATOM 677 O O . LEU A 1 88 ? 1.296 -1.191 6.783 1.00 98.31 88 LEU A O 1
ATOM 681 N N . LEU A 1 89 ? -0.673 -0.177 7.160 1.00 98.31 89 LEU A N 1
ATOM 682 C CA . LEU A 1 89 ? -0.607 0.703 5.990 1.00 98.31 89 LEU A CA 1
ATOM 683 C C . LEU A 1 89 ? 0.609 1.641 6.025 1.00 98.31 89 LEU A C 1
ATOM 685 O O . LEU A 1 89 ? 1.309 1.767 5.020 1.00 98.31 89 LEU A O 1
ATOM 689 N N . VAL A 1 90 ? 0.905 2.262 7.173 1.00 98.38 90 VAL A N 1
ATOM 690 C CA . VAL A 1 90 ? 2.074 3.154 7.315 1.00 98.38 90 VAL A CA 1
ATOM 691 C C . VAL A 1 90 ? 3.390 2.412 7.061 1.00 98.38 90 VAL A C 1
ATOM 693 O O . VAL A 1 90 ? 4.312 2.989 6.489 1.00 98.38 90 VAL A O 1
ATOM 696 N N . LEU A 1 91 ? 3.480 1.138 7.451 1.00 97.88 91 LEU A N 1
ATOM 697 C CA . LEU A 1 91 ? 4.689 0.331 7.277 1.00 97.88 91 LEU A CA 1
ATOM 698 C C . LEU A 1 91 ? 4.800 -0.299 5.881 1.00 97.88 91 LEU A C 1
ATOM 700 O O . LEU A 1 91 ? 5.895 -0.365 5.325 1.00 97.88 91 LEU A O 1
ATOM 704 N N . ALA A 1 92 ? 3.690 -0.771 5.312 1.00 97.56 92 ALA A N 1
ATOM 705 C CA . ALA A 1 92 ? 3.696 -1.576 4.093 1.00 97.56 92 ALA A CA 1
ATOM 706 C C . ALA A 1 92 ? 3.646 -0.735 2.809 1.00 97.56 92 ALA A C 1
ATOM 708 O O . ALA A 1 92 ? 4.357 -1.034 1.846 1.00 97.56 92 ALA A O 1
ATOM 709 N N . VAL A 1 93 ? 2.835 0.329 2.775 1.00 98.06 93 VAL A N 1
ATOM 710 C CA . VAL A 1 93 ? 2.614 1.130 1.556 1.00 98.06 93 VAL A CA 1
ATOM 711 C C . VAL A 1 93 ? 3.900 1.775 1.010 1.00 98.06 93 VAL A C 1
ATOM 713 O O . VAL A 1 93 ? 4.080 1.756 -0.211 1.00 98.06 93 VAL A O 1
ATOM 716 N N . PRO A 1 94 ? 4.840 2.291 1.834 1.00 98.38 94 PRO A N 1
ATOM 717 C CA . PRO A 1 94 ? 6.103 2.827 1.320 1.00 98.38 94 PRO A CA 1
ATOM 718 C C . PRO A 1 94 ? 6.930 1.807 0.529 1.00 98.38 94 PRO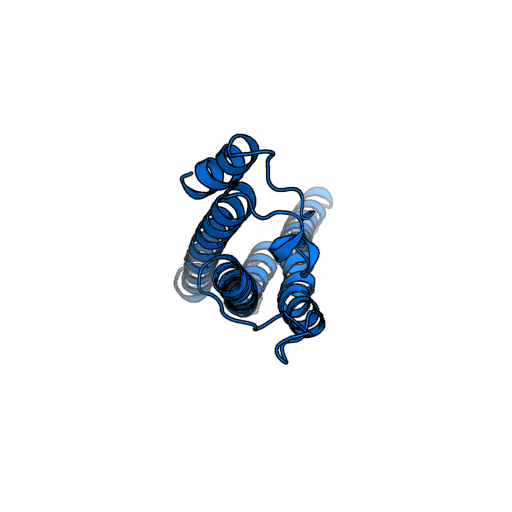 A C 1
ATOM 720 O O . PRO A 1 94 ? 7.623 2.181 -0.417 1.00 98.38 94 PRO A O 1
ATOM 723 N N . VAL A 1 95 ? 6.839 0.518 0.875 1.00 98.50 95 VAL A N 1
ATOM 724 C CA . VAL A 1 95 ? 7.572 -0.545 0.173 1.00 98.50 95 VAL A CA 1
ATOM 725 C C . VAL A 1 95 ? 6.995 -0.778 -1.221 1.00 98.50 95 VAL A C 1
ATOM 727 O O . VAL A 1 95 ? 7.761 -0.877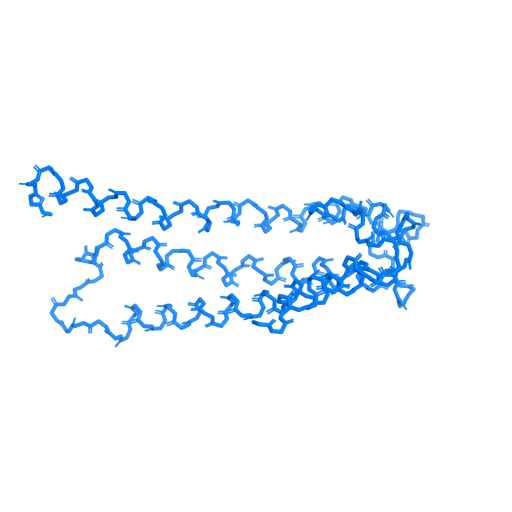 -2.181 1.00 98.50 95 VAL A O 1
ATOM 730 N N . LEU A 1 96 ? 5.663 -0.772 -1.364 1.00 98.12 96 LEU A N 1
ATOM 731 C CA . LEU A 1 96 ? 5.028 -0.809 -2.685 1.00 98.12 96 LEU A CA 1
ATOM 732 C C . LEU A 1 96 ? 5.403 0.421 -3.514 1.00 98.12 96 LEU A C 1
ATOM 734 O O . LEU A 1 96 ? 5.762 0.278 -4.681 1.00 98.12 96 LEU A O 1
ATOM 738 N N . ALA A 1 97 ? 5.344 1.617 -2.921 1.00 98.19 97 ALA A N 1
ATOM 739 C CA . ALA A 1 97 ? 5.718 2.848 -3.613 1.00 98.19 97 ALA A CA 1
ATOM 740 C C . ALA A 1 97 ? 7.162 2.772 -4.139 1.00 98.19 97 ALA A C 1
ATOM 742 O O . ALA A 1 97 ? 7.414 3.107 -5.292 1.00 98.19 97 ALA A O 1
ATOM 743 N N . GLY A 1 98 ? 8.098 2.242 -3.344 1.00 98.38 98 GLY A N 1
ATOM 744 C CA . GLY A 1 98 ? 9.469 1.986 -3.790 1.00 98.38 98 GLY A CA 1
ATOM 745 C C . GLY A 1 98 ? 9.552 0.999 -4.960 1.00 98.38 98 GLY A C 1
ATOM 746 O O . GLY A 1 98 ? 10.229 1.279 -5.948 1.00 98.38 98 GLY A O 1
ATOM 747 N N . ALA A 1 99 ? 8.829 -0.124 -4.888 1.00 98.31 99 ALA A N 1
ATOM 748 C CA . ALA A 1 99 ? 8.806 -1.125 -5.958 1.00 98.31 99 ALA A CA 1
ATOM 749 C C . ALA A 1 99 ? 8.291 -0.550 -7.288 1.00 98.31 99 ALA A C 1
ATOM 751 O O . ALA A 1 99 ? 8.884 -0.748 -8.349 1.00 98.31 99 ALA A O 1
ATOM 752 N N . LEU A 1 100 ? 7.193 0.203 -7.222 1.00 98.06 100 LEU A N 1
ATOM 753 C CA . LEU A 1 100 ? 6.589 0.838 -8.387 1.00 98.06 100 LEU A CA 1
ATOM 754 C C . LEU A 1 100 ? 7.441 2.001 -8.919 1.00 98.06 100 LEU A C 1
ATOM 756 O O . LEU A 1 100 ? 7.492 2.208 -10.130 1.00 98.06 100 LEU A O 1
ATOM 760 N N . LEU A 1 101 ? 8.137 2.737 -8.047 1.00 98.25 101 LEU A N 1
ATOM 761 C CA . LEU A 1 101 ? 9.077 3.782 -8.452 1.00 98.25 101 LEU A CA 1
ATOM 762 C C . LEU A 1 101 ? 10.252 3.194 -9.236 1.00 98.25 101 LEU A C 1
ATOM 764 O O . LEU A 1 101 ? 10.568 3.695 -10.311 1.00 98.25 101 LEU A O 1
ATOM 768 N N . PHE A 1 102 ? 10.879 2.126 -8.743 1.00 98.38 102 PHE A N 1
ATOM 769 C CA . PHE A 1 102 ? 11.957 1.448 -9.472 1.00 98.38 102 PHE A CA 1
ATOM 770 C C . PHE A 1 102 ? 11.474 0.902 -10.817 1.00 98.38 102 PHE A C 1
ATOM 772 O O . PHE A 1 102 ? 12.188 1.009 -11.810 1.00 98.38 102 PHE A O 1
ATOM 779 N N . LEU A 1 103 ? 10.237 0.401 -10.878 1.00 97.38 103 LEU A N 1
ATOM 780 C CA . LEU A 1 103 ? 9.636 -0.048 -12.131 1.00 97.38 103 LEU A CA 1
ATOM 781 C C . LEU A 1 103 ? 9.465 1.120 -13.115 1.00 97.38 103 LEU A C 1
ATOM 783 O O . LEU A 1 103 ? 9.801 0.989 -14.289 1.00 97.38 103 LEU A O 1
ATOM 787 N N . LEU A 1 104 ? 8.998 2.277 -12.639 1.00 97.50 104 LEU A N 1
ATOM 788 C CA . LEU A 1 104 ? 8.877 3.492 -13.449 1.00 97.50 104 LEU A CA 1
ATOM 789 C C . LEU A 1 104 ? 10.245 3.989 -13.948 1.00 97.50 104 LEU A C 1
ATOM 791 O O . LEU A 1 104 ? 10.348 4.463 -15.081 1.00 97.50 104 LEU A O 1
ATOM 795 N N . MET A 1 105 ? 11.289 3.855 -13.124 1.00 97.94 105 MET A N 1
ATOM 796 C CA . MET A 1 105 ? 12.668 4.195 -13.484 1.00 97.94 105 MET A CA 1
ATOM 797 C C . MET A 1 105 ? 13.219 3.268 -14.571 1.00 97.94 105 MET A C 1
ATOM 799 O O . MET A 1 105 ? 13.783 3.756 -15.553 1.00 97.94 105 MET A O 1
ATOM 803 N N . ASP A 1 106 ? 12.982 1.959 -14.461 1.00 97.06 106 ASP A N 1
ATOM 804 C CA . ASP A 1 106 ? 13.409 0.985 -15.474 1.00 97.06 106 ASP A CA 1
ATOM 805 C C . ASP A 1 106 ? 12.690 1.209 -16.811 1.00 97.06 106 ASP A C 1
ATOM 807 O O . ASP A 1 106 ? 13.269 0.991 -17.874 1.00 97.06 106 ASP A O 1
ATOM 811 N N . ARG A 1 107 ? 11.446 1.699 -16.766 1.00 95.81 107 ARG A N 1
ATOM 812 C CA . ARG A 1 107 ? 10.653 2.034 -17.956 1.00 95.81 107 ARG A CA 1
ATOM 813 C C . ARG A 1 107 ? 11.081 3.339 -18.632 1.00 95.81 107 ARG A C 1
ATOM 815 O O . ARG A 1 107 ? 11.097 3.396 -19.857 1.00 95.81 107 ARG A O 1
ATOM 822 N N . ASN A 1 108 ? 11.412 4.381 -17.863 1.00 96.81 108 ASN A N 1
ATOM 823 C CA . ASN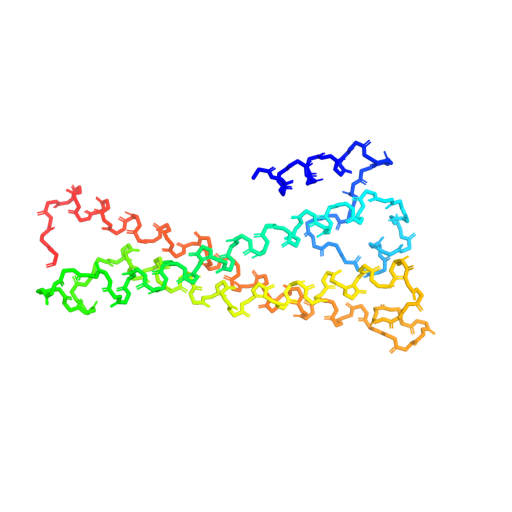 A 1 108 ? 11.513 5.751 -18.397 1.00 96.81 108 ASN A CA 1
ATOM 824 C C . ASN A 1 108 ? 12.898 6.405 -18.269 1.00 96.81 108 ASN A C 1
ATOM 826 O O . ASN A 1 108 ? 13.184 7.370 -18.975 1.00 96.81 108 ASN A O 1
ATOM 830 N N . PHE A 1 109 ? 13.767 5.911 -17.385 1.00 96.62 109 PHE A N 1
ATOM 831 C CA . PHE A 1 109 ? 15.025 6.579 -17.021 1.00 96.62 109 PHE A CA 1
ATOM 832 C C . PHE A 1 109 ? 16.272 5.719 -17.268 1.00 96.62 109 PHE A C 1
ATOM 834 O O . PHE A 1 109 ? 17.353 6.044 -16.781 1.00 96.62 109 PHE A O 1
ATOM 841 N N . ASN A 1 110 ? 16.149 4.648 -18.063 1.00 94.62 110 ASN A N 1
ATOM 842 C CA . ASN A 1 110 ? 17.240 3.726 -18.409 1.00 94.62 110 ASN A CA 1
ATOM 843 C C . ASN A 1 110 ? 17.952 3.104 -17.193 1.00 94.62 110 ASN A C 1
ATOM 845 O O . ASN A 1 110 ? 19.118 2.711 -17.297 1.00 94.62 110 ASN A O 1
ATOM 849 N N . THR A 1 111 ? 17.268 2.996 -16.052 1.00 97.62 111 THR A N 1
ATOM 850 C CA . THR A 1 111 ? 17.772 2.207 -14.925 1.00 97.62 111 THR A CA 1
ATOM 851 C C . THR A 1 111 ? 17.584 0.713 -15.191 1.00 97.62 111 THR A C 1
ATOM 853 O O . THR A 1 111 ? 17.027 0.305 -16.213 1.00 97.62 111 THR A O 1
ATOM 856 N N . SER A 1 112 ? 18.121 -0.118 -14.301 1.00 97.00 112 SER A N 1
ATOM 857 C CA . SER A 1 112 ? 18.079 -1.573 -14.442 1.00 97.00 112 SER A CA 1
ATOM 858 C C . SER A 1 112 ? 17.942 -2.281 -13.095 1.00 97.00 112 SER A C 1
ATOM 860 O O . SER A 1 112 ? 18.720 -3.182 -12.780 1.00 97.00 112 SER A O 1
ATOM 862 N N . PHE A 1 113 ? 16.975 -1.869 -12.276 1.00 98.06 113 PHE A N 1
ATOM 863 C CA . PHE A 1 113 ? 16.676 -2.516 -10.995 1.00 98.06 113 PHE A CA 1
ATOM 864 C C . PHE A 1 113 ? 16.194 -3.962 -11.188 1.00 98.06 113 PHE A C 1
ATOM 866 O O . PHE A 1 113 ? 16.573 -4.859 -10.427 1.00 98.06 113 PHE A O 1
ATOM 873 N N . TYR A 1 114 ? 15.396 -4.206 -12.228 1.00 97.56 114 TYR A N 1
ATOM 874 C CA . TYR A 1 114 ? 14.729 -5.482 -12.485 1.00 97.56 114 TYR A CA 1
ATOM 875 C C . TYR A 1 114 ? 15.188 -6.183 -13.771 1.00 97.56 114 TYR A C 1
ATOM 877 O O . TYR A 1 114 ? 14.708 -7.275 -14.063 1.00 97.56 114 TYR A O 1
ATOM 885 N N . ASP A 1 115 ? 16.133 -5.613 -14.525 1.00 95.94 115 ASP A N 1
ATOM 886 C CA . ASP A 1 115 ? 16.671 -6.211 -15.756 1.00 95.94 115 ASP A CA 1
ATOM 887 C C . ASP A 1 115 ? 17.883 -7.122 -15.481 1.00 95.94 115 ASP A C 1
ATOM 889 O O . ASP A 1 115 ? 19.002 -6.654 -15.254 1.00 95.94 115 ASP A O 1
ATOM 893 N N . SER A 1 116 ? 17.681 -8.441 -15.581 1.00 94.50 116 SER A N 1
ATOM 894 C CA . SER A 1 116 ? 18.744 -9.445 -15.413 1.00 94.50 116 SER A CA 1
ATOM 895 C C . SER A 1 116 ? 19.886 -9.338 -16.421 1.00 94.50 116 SER A C 1
ATOM 897 O O . SER A 1 116 ? 21.003 -9.741 -16.099 1.00 94.50 116 SER A O 1
ATOM 899 N N . LYS A 1 117 ? 19.661 -8.776 -17.616 1.00 94.75 117 LYS A N 1
ATOM 900 C CA . LYS A 1 117 ? 20.722 -8.597 -18.625 1.00 94.75 117 LYS A CA 1
ATOM 901 C C . LYS A 1 117 ? 21.720 -7.509 -18.209 1.00 94.75 117 LYS A C 1
ATOM 903 O O . LYS A 1 117 ? 22.852 -7.511 -18.685 1.00 94.75 117 LYS A O 1
ATOM 908 N N . LYS A 1 118 ? 21.311 -6.598 -17.318 1.00 95.00 118 LYS A N 1
ATOM 909 C CA . LYS A 1 118 ? 22.100 -5.456 -16.822 1.00 95.00 118 LYS A CA 1
ATOM 910 C C . LYS A 1 118 ? 22.436 -5.557 -15.325 1.00 95.00 118 LYS A C 1
ATOM 912 O O . LYS A 1 118 ? 22.832 -4.569 -14.716 1.00 95.00 118 LYS A O 1
ATOM 917 N N . GLY A 1 119 ? 22.293 -6.746 -14.733 1.00 95.19 119 GLY A N 1
ATOM 918 C CA . GLY A 1 119 ? 22.638 -7.018 -13.331 1.00 95.19 119 GLY A CA 1
ATOM 919 C C . GLY A 1 119 ? 21.517 -6.781 -12.310 1.00 95.19 119 GLY A C 1
ATOM 920 O O . GLY A 1 119 ? 21.737 -7.003 -11.121 1.00 95.19 119 GLY A O 1
ATOM 921 N N . GLY A 1 120 ? 20.325 -6.368 -12.749 1.00 97.19 120 GLY A N 1
ATOM 922 C CA . GLY A 1 120 ? 19.118 -6.301 -11.924 1.00 97.19 120 GLY A CA 1
ATOM 923 C C . GLY A 1 120 ? 18.468 -7.670 -11.697 1.00 97.19 120 GLY A C 1
ATOM 924 O O . GLY A 1 120 ? 18.924 -8.700 -12.198 1.00 97.19 120 GLY A O 1
ATOM 925 N N . SER A 1 121 ? 17.367 -7.703 -10.945 1.00 97.75 121 SER A N 1
ATOM 926 C CA . SER A 1 121 ? 16.667 -8.959 -10.643 1.00 97.75 121 SER A CA 1
ATOM 927 C C . SER A 1 121 ? 15.147 -8.797 -10.617 1.00 97.75 121 SER A C 1
ATOM 929 O O . SER A 1 121 ? 14.630 -8.124 -9.726 1.00 97.75 121 SER A O 1
ATOM 931 N N . PRO A 1 122 ? 14.390 -9.480 -11.497 1.00 96.75 122 PRO A N 1
ATOM 932 C CA . PRO A 1 122 ? 12.931 -9.535 -11.403 1.00 96.75 122 PRO A CA 1
ATOM 933 C C . PRO A 1 122 ? 12.433 -10.099 -10.065 1.00 96.75 122 PRO A C 1
ATOM 935 O O . PRO A 1 122 ? 11.344 -9.752 -9.612 1.00 96.75 122 PRO A O 1
ATOM 938 N N . LEU A 1 123 ? 13.229 -10.947 -9.400 1.00 98.00 123 LEU A N 1
ATOM 939 C CA . LEU A 1 123 ? 12.892 -11.505 -8.087 1.00 98.00 123 LEU A CA 1
ATOM 940 C C . LEU A 1 123 ? 12.849 -10.421 -6.998 1.00 98.00 123 LEU A C 1
ATOM 942 O O . LEU A 1 123 ? 12.031 -10.512 -6.083 1.00 98.00 123 LEU A O 1
ATOM 946 N N . LEU A 1 124 ? 13.662 -9.364 -7.119 1.00 98.19 124 LEU A N 1
ATOM 947 C CA . LEU A 1 124 ? 13.610 -8.218 -6.207 1.00 98.19 124 LEU A CA 1
ATOM 948 C C . LEU A 1 124 ? 12.219 -7.575 -6.217 1.00 98.19 124 LEU A C 1
ATOM 950 O O . LEU A 1 124 ? 11.676 -7.290 -5.152 1.00 98.19 124 LEU A O 1
ATOM 954 N N . TYR A 1 125 ? 11.623 -7.396 -7.400 1.00 98.19 125 TYR A N 1
ATOM 955 C CA . TYR A 1 125 ? 10.267 -6.861 -7.510 1.00 98.19 125 TYR A CA 1
ATOM 956 C C . TYR A 1 125 ? 9.262 -7.745 -6.766 1.00 98.19 125 TYR A C 1
ATOM 958 O O . TYR A 1 125 ? 8.445 -7.231 -6.010 1.00 98.19 125 TYR A O 1
ATOM 966 N N . GLN A 1 126 ? 9.347 -9.072 -6.920 1.00 97.94 126 GLN A N 1
ATOM 967 C CA . GLN A 1 126 ? 8.439 -9.997 -6.230 1.00 97.94 126 GLN A CA 1
ATOM 968 C C . GLN A 1 126 ? 8.558 -9.878 -4.710 1.00 97.94 126 GLN A C 1
ATOM 970 O O . GLN A 1 126 ? 7.541 -9.832 -4.022 1.00 97.94 126 GLN A O 1
ATOM 975 N N . HIS A 1 127 ? 9.782 -9.792 -4.186 1.00 98.50 127 HIS A N 1
ATOM 976 C CA . HIS A 1 127 ? 9.996 -9.616 -2.753 1.00 98.50 127 HIS A CA 1
ATOM 977 C C . HIS A 1 127 ? 9.406 -8.304 -2.243 1.00 98.50 127 HIS A C 1
ATOM 979 O O . HIS A 1 127 ? 8.704 -8.321 -1.238 1.00 98.50 127 HIS A O 1
ATOM 985 N N . LEU A 1 128 ? 9.637 -7.186 -2.935 1.00 98.44 128 LEU A N 1
ATOM 986 C CA . LEU A 1 128 ? 9.084 -5.893 -2.529 1.00 98.44 128 LEU A CA 1
ATOM 987 C C . LEU A 1 128 ? 7.553 -5.876 -2.632 1.00 98.44 128 LEU A C 1
ATOM 989 O O . LEU A 1 128 ? 6.872 -5.441 -1.705 1.00 98.44 128 LEU A O 1
ATOM 993 N N . PHE A 1 129 ? 7.009 -6.405 -3.731 1.00 98.50 129 PHE A N 1
ATOM 994 C CA . PHE A 1 129 ? 5.571 -6.476 -3.952 1.00 98.50 129 PHE A CA 1
ATOM 995 C C . PHE A 1 129 ? 4.884 -7.321 -2.881 1.00 98.50 129 PHE A C 1
ATOM 997 O O . PHE A 1 129 ? 3.895 -6.875 -2.312 1.00 98.50 129 PHE A O 1
ATOM 1004 N N . TRP A 1 130 ? 5.405 -8.507 -2.553 1.00 98.38 130 TRP A N 1
ATOM 1005 C CA . TRP A 1 130 ? 4.786 -9.391 -1.558 1.00 98.38 130 TRP A CA 1
ATOM 1006 C C . TRP A 1 130 ? 5.097 -9.021 -0.111 1.00 98.38 130 TRP A C 1
ATOM 1008 O O . TRP A 1 130 ? 4.297 -9.351 0.767 1.00 98.38 130 TRP A O 1
ATOM 1018 N N . PHE A 1 131 ? 6.179 -8.277 0.140 1.00 98.25 131 PHE A N 1
ATOM 1019 C CA . PHE A 1 131 ? 6.385 -7.617 1.429 1.00 98.25 131 PHE A CA 1
ATOM 1020 C C . PHE A 1 131 ? 5.231 -6.662 1.739 1.00 98.25 131 PHE A C 1
ATOM 1022 O O . PHE A 1 131 ? 4.786 -6.607 2.878 1.00 98.25 131 PHE A O 1
ATOM 1029 N N . PHE A 1 132 ? 4.713 -5.951 0.734 1.00 98.00 132 PHE A N 1
ATOM 1030 C CA . PHE A 1 132 ? 3.480 -5.172 0.853 1.00 98.00 132 PHE A CA 1
ATOM 1031 C C . PHE A 1 132 ? 2.216 -6.044 0.763 1.00 98.00 132 PHE A C 1
ATOM 1033 O O . PHE A 1 132 ? 1.293 -5.894 1.560 1.00 98.00 132 PHE A O 1
ATOM 1040 N N . GLY A 1 133 ? 2.166 -6.965 -0.199 1.00 97.19 133 GLY A N 1
ATOM 1041 C CA . GLY A 1 133 ? 0.941 -7.652 -0.601 1.00 97.19 133 GLY A CA 1
ATOM 1042 C C . GLY A 1 133 ? 0.357 -8.555 0.480 1.00 97.19 133 GLY A C 1
ATOM 1043 O O . GLY A 1 133 ? -0.862 -8.680 0.574 1.00 97.19 133 GLY A O 1
ATOM 1044 N N . HIS A 1 134 ? 1.194 -9.163 1.328 1.00 97.06 134 HIS A N 1
ATOM 1045 C CA . HIS A 1 134 ? 0.686 -9.967 2.441 1.00 97.06 134 HIS A CA 1
ATOM 1046 C C . HIS A 1 134 ? 0.106 -9.102 3.582 1.00 97.06 134 HIS A C 1
ATOM 1048 O O . HIS A 1 134 ? -1.020 -9.365 3.997 1.00 97.06 134 HIS A O 1
ATOM 1054 N N . PRO A 1 135 ? 0.771 -8.032 4.058 1.00 98.00 135 PRO A N 1
ATOM 1055 C CA . PRO A 1 135 ? 0.126 -7.024 4.902 1.00 98.00 135 PRO A CA 1
ATOM 1056 C C . PRO A 1 135 ? -1.172 -6.453 4.322 1.00 98.00 135 PRO A C 1
ATOM 1058 O O . PRO A 1 135 ? -2.142 -6.305 5.063 1.00 98.00 135 PRO A O 1
ATOM 1061 N N . GLU A 1 136 ? -1.226 -6.184 3.016 1.00 97.25 136 GLU A N 1
ATOM 1062 C CA . GLU A 1 136 ? -2.404 -5.584 2.375 1.00 97.25 136 GLU A CA 1
ATOM 1063 C C . GLU A 1 136 ? -3.650 -6.477 2.476 1.00 97.25 136 GLU A C 1
ATOM 1065 O O . GLU A 1 136 ? -4.750 -5.995 2.750 1.00 97.25 136 GLU A O 1
ATOM 1070 N N . VAL A 1 137 ? -3.508 -7.800 2.349 1.00 97.88 137 VAL A N 1
ATOM 1071 C CA . VAL A 1 137 ? -4.667 -8.687 2.554 1.00 97.88 137 VAL A CA 1
ATOM 1072 C C . VAL A 1 137 ? -5.152 -8.685 4.010 1.00 97.88 137 VAL A C 1
ATOM 1074 O O . VAL A 1 137 ? -6.347 -8.866 4.251 1.00 97.88 137 VAL A O 1
ATOM 1077 N N . TYR A 1 138 ? -4.275 -8.403 4.985 1.00 98.06 138 TYR A N 1
ATOM 1078 C CA . TYR A 1 138 ? -4.697 -8.194 6.374 1.00 98.06 138 TYR A CA 1
ATOM 1079 C C . TYR A 1 138 ? -5.379 -6.842 6.587 1.00 98.06 138 TYR A C 1
ATOM 1081 O O . TYR A 1 138 ? -6.360 -6.768 7.325 1.00 98.06 138 TYR A O 1
ATOM 1089 N N . VAL A 1 139 ? -4.902 -5.791 5.918 1.00 97.69 139 VAL A N 1
ATOM 1090 C CA . VAL A 1 139 ? -5.538 -4.462 5.918 1.00 97.69 139 VAL A CA 1
ATOM 1091 C C . VAL A 1 139 ? -7.005 -4.559 5.485 1.00 97.69 139 VAL A C 1
ATOM 1093 O O . VAL A 1 139 ? -7.856 -3.873 6.045 1.00 97.69 139 VAL A O 1
ATOM 1096 N N . ILE A 1 140 ? -7.322 -5.453 4.544 1.00 96.12 140 ILE A N 1
ATOM 1097 C CA . ILE A 1 140 ? -8.698 -5.691 4.086 1.00 96.12 140 ILE A CA 1
ATOM 1098 C C . ILE A 1 140 ? -9.519 -6.479 5.120 1.00 96.12 140 ILE A C 1
ATOM 1100 O O . ILE A 1 140 ? -10.673 -6.135 5.383 1.00 96.12 140 ILE A O 1
ATOM 1104 N N . ILE A 1 141 ? -8.962 -7.543 5.709 1.00 98.06 141 ILE A N 1
ATOM 1105 C CA . ILE A 1 141 ? -9.746 -8.458 6.556 1.00 98.06 141 ILE A CA 1
ATOM 1106 C C . ILE A 1 141 ? -9.934 -7.963 7.998 1.00 98.06 141 ILE A C 1
ATOM 1108 O O . ILE A 1 141 ? -10.956 -8.254 8.618 1.00 98.06 141 ILE A O 1
ATOM 1112 N N . LEU A 1 142 ? -8.983 -7.203 8.549 1.00 98.19 142 LEU A N 1
ATOM 1113 C CA . LEU A 1 142 ? -9.020 -6.781 9.952 1.00 98.19 142 LEU A CA 1
ATOM 1114 C C . LEU A 1 142 ? -10.253 -5.920 10.280 1.00 98.19 142 LEU A C 1
ATOM 1116 O O . LEU A 1 142 ? -10.964 -6.272 11.225 1.00 98.19 142 LEU A O 1
ATOM 1120 N N . PRO A 1 143 ? -10.592 -4.857 9.521 1.00 97.25 143 PRO A N 1
ATOM 1121 C CA . PRO A 1 143 ? -11.805 -4.086 9.784 1.00 97.25 143 PRO A CA 1
ATOM 1122 C C . PRO A 1 143 ? -13.076 -4.924 9.621 1.00 97.25 143 PRO A C 1
ATOM 1124 O O . PRO A 1 143 ? -14.038 -4.722 10.359 1.00 97.25 143 PRO A O 1
ATOM 1127 N N . ALA A 1 144 ? -13.077 -5.900 8.704 1.00 97.88 144 ALA A N 1
ATOM 1128 C CA . ALA A 1 144 ? -14.200 -6.819 8.539 1.00 97.88 144 ALA A CA 1
ATOM 1129 C C . ALA A 1 144 ? -14.413 -7.677 9.797 1.00 97.88 144 ALA A C 1
ATOM 1131 O O . ALA A 1 144 ? -15.548 -7.809 10.253 1.00 97.88 144 ALA A O 1
ATOM 1132 N N . PHE A 1 145 ? -13.341 -8.184 10.418 1.00 97.94 145 PHE A N 1
ATOM 1133 C CA . PHE A 1 145 ? -13.432 -8.857 11.720 1.00 97.94 145 PHE A CA 1
ATOM 1134 C C . PHE A 1 145 ? -13.964 -7.932 12.816 1.00 97.94 145 PHE A C 1
ATOM 1136 O O . PHE A 1 145 ? -14.801 -8.350 13.616 1.00 97.94 145 PHE A O 1
ATOM 1143 N N . GLY A 1 146 ? -13.534 -6.669 12.818 1.00 97.06 146 GLY A N 1
ATOM 1144 C CA . GLY A 1 146 ? -14.065 -5.645 13.710 1.00 97.06 146 GLY A CA 1
ATOM 1145 C C . GLY A 1 146 ? -15.578 -5.469 13.568 1.00 97.06 146 GLY A C 1
ATOM 1146 O O . GLY A 1 146 ? -16.302 -5.566 14.554 1.00 97.06 146 GLY A O 1
ATOM 1147 N N . ILE A 1 147 ? -16.064 -5.276 12.338 1.00 97.69 147 ILE A N 1
ATOM 1148 C CA . ILE A 1 147 ? -17.495 -5.102 12.039 1.00 97.69 147 ILE A CA 1
ATOM 1149 C C . ILE A 1 147 ? -18.294 -6.339 12.457 1.00 97.69 147 ILE A C 1
ATOM 1151 O O . ILE A 1 147 ? -19.297 -6.211 13.158 1.00 97.69 147 ILE A O 1
ATOM 1155 N N . ILE A 1 148 ? -17.840 -7.535 12.069 1.00 97.50 148 ILE A N 1
ATOM 1156 C CA . ILE A 1 148 ? -18.515 -8.793 12.417 1.00 97.50 148 ILE A CA 1
ATOM 1157 C C . ILE A 1 148 ? -18.613 -8.940 13.937 1.00 97.50 148 ILE A C 1
ATOM 1159 O O . ILE A 1 148 ? -19.665 -9.329 14.439 1.00 97.50 148 ILE A O 1
ATOM 1163 N N . SER A 1 149 ? -17.559 -8.590 14.677 1.00 95.75 149 SER A N 1
ATOM 1164 C CA . SER A 1 149 ? -17.573 -8.646 16.138 1.00 95.75 149 SER A CA 1
ATOM 1165 C C . SER A 1 149 ? -18.636 -7.737 16.751 1.00 95.75 149 SER A C 1
ATOM 1167 O O . SER A 1 149 ? -19.343 -8.178 17.656 1.00 95.75 149 SER A O 1
ATOM 1169 N N . GLU A 1 150 ? -18.782 -6.495 16.276 1.00 94.56 150 GLU A N 1
ATOM 1170 C CA . GLU A 1 150 ? -19.837 -5.602 16.780 1.00 94.56 150 GLU A CA 1
ATOM 1171 C C . GLU A 1 150 ? -21.234 -6.127 16.412 1.00 94.56 150 GLU A C 1
ATOM 1173 O O . GLU A 1 150 ? -22.134 -6.130 17.251 1.00 94.56 150 GLU A O 1
ATOM 1178 N N . CYS A 1 151 ? -21.417 -6.623 15.182 1.00 96.06 151 CYS A N 1
ATOM 1179 C CA . CYS A 1 151 ? -22.694 -7.181 14.736 1.00 96.06 151 CYS A CA 1
ATOM 1180 C C . CYS A 1 151 ? -23.105 -8.413 15.551 1.00 96.06 151 CYS A C 1
ATOM 1182 O O . CYS A 1 151 ? -24.265 -8.525 15.933 1.00 96.06 151 CYS A O 1
ATOM 1184 N N . VAL A 1 152 ? -22.179 -9.334 15.829 1.00 96.12 152 VAL A N 1
ATOM 1185 C CA . VAL A 1 152 ? -22.468 -10.547 16.609 1.00 96.12 152 VAL A CA 1
ATOM 1186 C C . VAL A 1 152 ? -22.849 -10.197 18.044 1.00 96.12 152 VAL A C 1
ATOM 11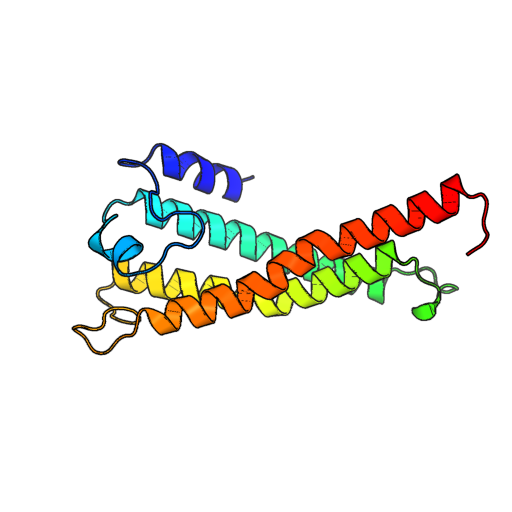88 O O . VAL A 1 152 ? -23.819 -10.754 18.555 1.00 96.12 152 VAL A O 1
ATOM 1191 N N . LEU A 1 153 ? -22.133 -9.269 18.686 1.00 94.38 153 LEU A N 1
ATOM 1192 C CA . LEU A 1 153 ? -22.484 -8.803 20.032 1.00 94.38 153 LEU A CA 1
ATOM 1193 C C . LEU A 1 153 ? -23.893 -8.205 20.051 1.00 94.38 153 LEU A C 1
ATOM 1195 O O . LEU A 1 153 ? -24.713 -8.599 20.876 1.00 94.38 153 LEU A O 1
ATOM 1199 N N . HIS A 1 154 ? -24.199 -7.340 19.081 1.00 92.81 154 HIS A N 1
ATOM 1200 C CA . HIS A 1 154 ? -25.506 -6.700 18.981 1.00 92.81 154 HIS A CA 1
ATOM 1201 C C . HIS A 1 154 ? -26.646 -7.691 18.708 1.00 92.81 154 HIS A C 1
ATOM 1203 O O . HIS A 1 154 ? -27.681 -7.622 19.353 1.00 92.81 154 HIS A O 1
ATOM 1209 N N . LEU A 1 155 ? -26.464 -8.628 17.774 1.00 96.12 155 LEU A N 1
ATOM 1210 C CA . LEU A 1 155 ? -27.510 -9.580 17.381 1.00 96.12 155 LEU A CA 1
ATOM 1211 C C . LEU A 1 155 ? -27.714 -10.721 18.385 1.00 96.12 155 LEU A C 1
ATOM 1213 O O . LEU A 1 155 ? -28.716 -11.427 18.300 1.00 96.12 155 LEU A O 1
ATOM 1217 N N . SER A 1 156 ? -26.756 -10.951 19.286 1.00 95.00 156 SER A N 1
ATOM 1218 C CA . SER A 1 156 ? -26.847 -12.009 20.299 1.00 95.00 156 SER A CA 1
ATOM 1219 C C . SER A 1 156 ? -27.294 -11.513 21.674 1.00 95.00 156 SER A C 1
ATOM 1221 O O . SER A 1 156 ? -27.383 -12.337 22.584 1.00 95.00 156 SER A O 1
ATOM 1223 N N . ASP A 1 157 ? -27.564 -10.209 21.822 1.00 89.25 157 ASP A N 1
ATOM 1224 C CA . ASP A 1 157 ? -27.912 -9.548 23.088 1.00 89.25 157 ASP A CA 1
ATOM 1225 C C . ASP A 1 157 ? -26.928 -9.873 24.229 1.00 89.25 157 ASP A C 1
ATOM 1227 O O . ASP A 1 157 ? -27.303 -10.001 25.396 1.00 89.25 157 ASP A O 1
ATOM 1231 N N . LYS A 1 158 ? -25.643 -10.039 23.890 1.00 82.94 158 LYS A N 1
ATOM 1232 C CA . LYS A 1 158 ? -24.581 -10.302 24.867 1.00 82.94 158 LYS A CA 1
ATOM 1233 C C . LYS A 1 158 ? -23.856 -9.015 25.219 1.00 82.94 158 LYS A C 1
ATOM 1235 O O . LYS A 1 158 ? -23.521 -8.219 24.343 1.00 82.94 158 LYS A O 1
ATOM 1240 N N . GLU A 1 159 ? -23.589 -8.844 26.510 1.00 76.69 159 GLU A N 1
ATOM 1241 C CA . GLU A 1 159 ? -22.739 -7.756 26.979 1.00 76.69 159 GLU A CA 1
ATOM 1242 C C . GLU A 1 159 ? -21.281 -7.962 26.559 1.00 76.69 159 GLU A C 1
ATOM 1244 O O . GLU A 1 159 ? -20.842 -9.071 26.237 1.00 76.69 159 GLU A O 1
ATOM 1249 N N . ARG A 1 160 ? -20.576 -6.832 26.516 1.00 68.62 160 ARG A N 1
ATOM 1250 C CA . ARG A 1 160 ? -19.200 -6.695 26.061 1.00 68.62 160 ARG A CA 1
ATOM 1251 C C . ARG A 1 160 ? -18.200 -7.081 27.143 1.00 68.62 160 ARG A C 1
ATOM 1253 O O . ARG A 1 160 ? -18.442 -6.707 28.310 1.00 68.62 160 ARG A O 1
#

Organism: NCBI:txid2696899